Protein AF-A0A7W2U4A1-F1 (afdb_monomer_lite)

Radius of gyration: 17.38 Å; chains: 1; bounding box: 44×13×45 Å

Foldseek 3Di:
DVVVVVVVLVVVVVVLVVLLVVLLVQLVVLQVQLVVCVVVVVNVSSVVSNVSSVVSNVVSVVVVVVSD

pLDDT: mean 80.63, std 17.66, range [37.31, 98.56]

Secondary structure (DSSP, 8-state):
-HHHHHHHHHHHHHHHHHHHHHHHHHHHHHHHHHHHHHHTT-HHHHHHHHHHHHHHHHHHHHTGGGG-

Structure (mmCIF, N/CA/C/O backbone):
data_AF-A0A7W2U4A1-F1
#
_entry.id   AF-A0A7W2U4A1-F1
#
loop_
_atom_site.group_PDB
_atom_site.id
_atom_site.type_symbol
_atom_site.label_atom_id
_atom_site.label_alt_id
_atom_site.label_comp_id
_atom_site.label_asym_id
_atom_site.label_entity_id
_atom_site.label_seq_id
_atom_site.pdbx_PDB_ins_code
_atom_site.Cartn_x
_atom_site.Cartn_y
_atom_site.Cartn_z
_atom_site.occupancy
_atom_site.B_iso_or_equiv
_atom_site.auth_seq_id
_atom_site.auth_comp_id
_atom_site.auth_asym_id
_atom_site.auth_atom_id
_atom_site.pdbx_PDB_model_num
ATOM 1 N N . MET A 1 1 ? 32.747 -0.656 -29.036 1.00 57.03 1 MET A N 1
ATOM 2 C CA . MET A 1 1 ? 31.448 0.056 -28.987 1.00 57.03 1 MET A CA 1
ATOM 3 C C . MET A 1 1 ? 30.243 -0.853 -28.738 1.00 57.03 1 MET A C 1
ATOM 5 O O . MET A 1 1 ? 29.553 -0.609 -27.764 1.00 57.03 1 MET A O 1
ATOM 9 N N . ARG A 1 2 ? 29.980 -1.911 -29.526 1.00 68.25 2 ARG A N 1
ATOM 10 C CA . ARG A 1 2 ? 28.786 -2.779 -29.339 1.00 68.25 2 ARG A CA 1
ATOM 11 C C . ARG A 1 2 ? 28.698 -3.451 -27.952 1.00 68.25 2 ARG A C 1
ATOM 13 O O . ARG A 1 2 ? 27.629 -3.466 -27.361 1.00 68.25 2 ARG A O 1
ATOM 20 N N . LEU A 1 3 ? 29.824 -3.928 -27.407 1.00 66.12 3 LEU A N 1
ATOM 21 C CA . LEU A 1 3 ? 29.874 -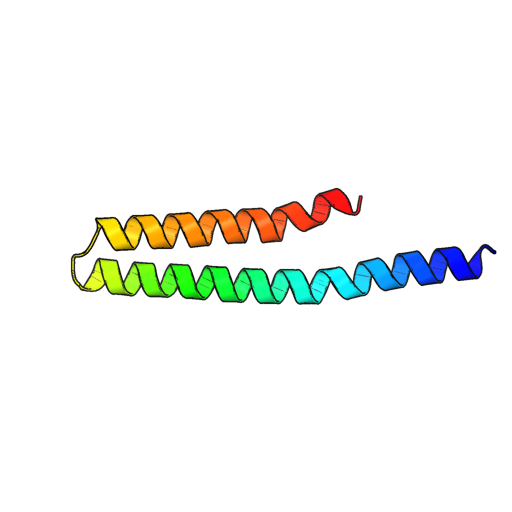4.599 -26.095 1.00 66.12 3 LEU A CA 1
ATOM 22 C C . LEU A 1 3 ? 29.604 -3.650 -24.909 1.00 66.12 3 LEU A C 1
ATOM 24 O O . LEU A 1 3 ? 28.982 -4.045 -23.931 1.00 66.12 3 LEU A O 1
ATOM 28 N N . GLN A 1 4 ? 30.023 -2.385 -25.019 1.00 67.94 4 GLN A N 1
ATOM 29 C CA . GLN A 1 4 ? 29.779 -1.364 -23.990 1.00 67.94 4 GLN A CA 1
ATOM 30 C C . GLN A 1 4 ? 28.294 -0.994 -23.901 1.00 67.94 4 GLN A C 1
ATOM 32 O O . GLN A 1 4 ? 27.773 -0.797 -22.810 1.00 67.94 4 GLN A O 1
ATOM 37 N N . ILE A 1 5 ? 27.608 -0.956 -25.047 1.00 72.31 5 ILE A N 1
ATOM 38 C CA . ILE A 1 5 ? 26.167 -0.685 -25.123 1.00 72.31 5 ILE A CA 1
ATOM 39 C C . ILE A 1 5 ? 25.376 -1.833 -24.480 1.00 72.31 5 ILE A C 1
ATOM 41 O O . ILE A 1 5 ? 24.476 -1.585 -23.687 1.00 72.31 5 ILE A O 1
ATOM 45 N N . ILE A 1 6 ? 25.761 -3.085 -24.750 1.00 76.06 6 ILE A N 1
ATOM 46 C CA . ILE A 1 6 ? 25.138 -4.268 -24.130 1.00 76.06 6 ILE A CA 1
ATOM 47 C C . ILE A 1 6 ? 25.339 -4.259 -22.605 1.00 76.06 6 ILE A C 1
ATOM 49 O O . ILE A 1 6 ? 24.402 -4.540 -21.862 1.00 76.06 6 ILE A O 1
ATOM 53 N N . GLY A 1 7 ? 26.533 -3.881 -22.135 1.00 76.69 7 GLY A N 1
ATOM 54 C CA . GLY A 1 7 ? 26.821 -3.757 -20.704 1.00 76.69 7 GLY A CA 1
ATOM 55 C C . GLY A 1 7 ? 25.965 -2.700 -19.997 1.00 76.69 7 GLY A C 1
ATOM 56 O O . GLY A 1 7 ? 25.473 -2.954 -18.902 1.00 76.69 7 GLY A O 1
ATOM 57 N N . LEU A 1 8 ? 25.735 -1.546 -20.632 1.00 71.81 8 LEU A N 1
ATOM 58 C CA . LEU A 1 8 ? 24.873 -0.481 -20.100 1.00 71.81 8 LEU A CA 1
ATOM 59 C C . LEU A 1 8 ? 23.403 -0.906 -19.997 1.00 71.81 8 LEU A C 1
ATOM 61 O O . LEU A 1 8 ? 22.762 -0.640 -18.983 1.00 71.81 8 LEU A O 1
ATOM 65 N N . ILE A 1 9 ? 22.895 -1.606 -21.013 1.00 69.81 9 ILE A N 1
ATOM 66 C CA . ILE A 1 9 ? 21.525 -2.136 -21.019 1.00 69.81 9 ILE A CA 1
ATOM 67 C C . ILE A 1 9 ? 21.344 -3.131 -19.867 1.00 69.81 9 ILE A C 1
ATOM 69 O O . ILE A 1 9 ? 20.393 -3.019 -19.098 1.00 69.81 9 ILE A O 1
ATOM 73 N N . LEU A 1 10 ? 22.291 -4.058 -19.689 1.00 67.06 10 LEU A N 1
ATOM 74 C CA . LEU A 1 10 ? 22.251 -5.038 -18.601 1.00 67.06 10 LEU A CA 1
ATOM 75 C C . LEU A 1 10 ? 22.243 -4.362 -17.219 1.00 67.06 10 LEU A C 1
ATOM 77 O O . LEU A 1 10 ? 21.529 -4.796 -16.320 1.00 67.06 10 LEU A O 1
ATOM 81 N N . LEU A 1 11 ? 23.008 -3.280 -17.054 1.00 64.25 11 LEU A N 1
ATOM 82 C CA . LEU A 1 11 ?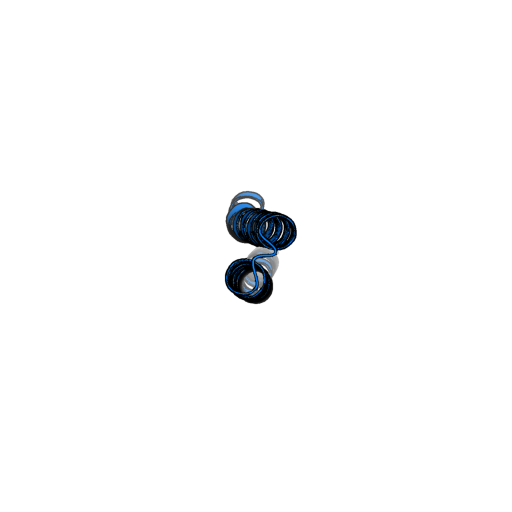 23.113 -2.557 -15.788 1.00 64.25 11 LEU A CA 1
ATOM 83 C C . LEU A 1 11 ? 21.798 -1.854 -15.409 1.00 64.25 11 LEU A C 1
ATOM 85 O O . LEU A 1 11 ? 21.425 -1.873 -14.237 1.00 64.25 11 LEU A O 1
ATOM 89 N N . MET A 1 12 ? 21.054 -1.331 -16.392 1.00 61.84 12 MET A N 1
ATOM 90 C CA . MET A 1 12 ? 19.716 -0.762 -16.169 1.00 61.84 12 MET A CA 1
ATOM 91 C C . MET A 1 12 ? 18.697 -1.814 -15.708 1.00 61.84 12 MET A C 1
ATOM 93 O O . MET A 1 12 ? 17.902 -1.538 -14.806 1.00 61.84 12 MET A O 1
ATOM 97 N N . PHE A 1 13 ? 18.748 -3.033 -16.259 1.00 61.41 13 PHE A N 1
ATOM 98 C CA . PHE A 1 13 ? 17.856 -4.124 -15.845 1.00 61.41 13 PHE A CA 1
ATOM 99 C C . PHE A 1 13 ? 18.077 -4.556 -14.388 1.00 61.41 13 PHE A C 1
ATOM 101 O O . PHE A 1 13 ? 17.117 -4.865 -13.685 1.00 61.41 13 PHE A O 1
ATOM 108 N N . ILE A 1 14 ? 19.322 -4.542 -13.902 1.00 60.72 14 ILE A N 1
ATOM 109 C CA . ILE A 1 14 ? 19.646 -4.997 -12.540 1.00 60.72 14 ILE A CA 1
ATOM 110 C C . ILE A 1 14 ? 19.182 -3.972 -11.490 1.00 60.72 14 ILE A C 1
ATOM 112 O O . ILE A 1 14 ? 18.714 -4.350 -10.416 1.00 60.72 14 ILE A O 1
ATOM 116 N N . THR A 1 15 ? 19.244 -2.673 -11.801 1.00 58.16 15 THR A N 1
ATOM 117 C CA . THR A 1 15 ? 18.809 -1.610 -10.878 1.00 58.16 15 THR A CA 1
ATOM 118 C C . THR A 1 15 ? 17.288 -1.514 -10.704 1.00 58.16 15 THR A C 1
ATOM 120 O O . THR A 1 15 ? 16.828 -1.038 -9.666 1.00 58.16 15 THR A O 1
ATOM 123 N N . GLY A 1 16 ? 16.494 -2.005 -11.663 1.00 57.19 16 GLY A N 1
ATOM 124 C CA . GLY A 1 16 ? 15.025 -1.970 -11.590 1.00 57.19 16 GLY A CA 1
ATOM 125 C C . GLY A 1 16 ? 14.415 -2.899 -10.528 1.00 57.19 16 GLY A C 1
ATOM 126 O O . GLY A 1 16 ? 13.369 -2.587 -9.952 1.00 57.19 16 GLY A O 1
ATOM 127 N N . CYS A 1 17 ? 15.083 -4.011 -10.202 1.00 60.69 17 CYS A N 1
ATOM 128 C CA . CYS A 1 17 ? 14.565 -4.996 -9.245 1.00 60.69 17 CYS A CA 1
ATOM 129 C C . CYS A 1 17 ? 14.560 -4.498 -7.790 1.00 60.69 17 CYS A C 1
ATOM 131 O O . CYS A 1 17 ? 13.578 -4.716 -7.081 1.00 60.69 17 CYS A O 1
ATOM 133 N N . SER A 1 18 ? 15.611 -3.800 -7.337 1.00 60.72 18 SER A N 1
ATOM 134 C CA . SER A 1 18 ? 15.670 -3.298 -5.950 1.00 60.72 18 SER A CA 1
ATOM 135 C C . SER A 1 18 ? 14.582 -2.258 -5.690 1.00 60.72 18 SER A C 1
ATOM 137 O O . SER A 1 18 ? 13.872 -2.344 -4.692 1.00 60.72 18 SER A O 1
ATOM 139 N N . SER A 1 19 ? 14.386 -1.328 -6.633 1.00 67.69 19 SER A N 1
ATOM 140 C CA . SER A 1 19 ? 13.400 -0.254 -6.482 1.00 67.69 19 SER A CA 1
ATOM 141 C C . SER A 1 19 ? 11.967 -0.782 -6.390 1.00 67.69 19 SER A C 1
ATOM 143 O O . SER A 1 19 ? 11.151 -0.207 -5.675 1.00 67.69 19 SER A O 1
ATOM 145 N N . THR A 1 20 ? 11.657 -1.880 -7.082 1.00 72.12 20 THR A N 1
ATOM 146 C CA . THR A 1 20 ? 10.328 -2.509 -7.031 1.00 72.12 20 THR A CA 1
ATOM 147 C C . THR A 1 20 ? 10.085 -3.186 -5.679 1.00 72.12 20 THR A C 1
ATOM 149 O O . THR A 1 20 ? 8.995 -3.075 -5.119 1.00 72.12 20 THR A O 1
ATOM 152 N N . SER A 1 21 ? 11.109 -3.831 -5.107 1.00 79.88 21 SER A N 1
ATOM 153 C CA . SER A 1 21 ? 11.016 -4.477 -3.791 1.00 79.88 21 SER A CA 1
ATOM 154 C C . SER A 1 21 ? 10.793 -3.472 -2.657 1.00 79.88 21 SER A C 1
ATOM 156 O O . SER A 1 21 ? 9.996 -3.734 -1.754 1.00 79.88 21 SER A O 1
ATOM 158 N N . ASP A 1 22 ? 11.472 -2.324 -2.696 1.00 85.19 22 ASP A N 1
ATOM 159 C CA . ASP A 1 22 ? 11.293 -1.260 -1.701 1.00 85.19 22 ASP A CA 1
ATOM 160 C C . ASP A 1 22 ? 9.897 -0.626 -1.790 1.00 85.19 22 ASP A C 1
ATOM 162 O O . ASP A 1 22 ? 9.251 -0.388 -0.765 1.00 85.19 22 ASP A O 1
ATOM 166 N N . LEU A 1 23 ? 9.387 -0.416 -3.010 1.00 87.31 23 LEU A N 1
ATOM 167 C CA . LEU A 1 23 ? 8.022 0.066 -3.227 1.00 87.31 23 LEU A CA 1
ATOM 168 C C . LEU A 1 23 ? 6.985 -0.934 -2.700 1.00 87.31 23 LEU A C 1
ATOM 170 O O . LEU A 1 23 ? 6.077 -0.528 -1.980 1.00 87.31 23 LEU A O 1
ATOM 174 N N . ASN A 1 24 ? 7.149 -2.233 -2.969 1.00 86.94 24 ASN A N 1
ATOM 175 C CA . ASN A 1 24 ? 6.241 -3.263 -2.454 1.00 86.94 24 ASN A CA 1
ATOM 176 C C . ASN A 1 24 ? 6.189 -3.263 -0.917 1.00 86.94 24 ASN A C 1
ATOM 178 O O . ASN A 1 24 ? 5.113 -3.248 -0.324 1.00 86.94 24 ASN A O 1
ATOM 182 N N . LYS A 1 25 ? 7.353 -3.194 -0.262 1.00 91.31 25 LYS A N 1
ATOM 183 C CA . LYS A 1 25 ? 7.439 -3.139 1.203 1.00 91.31 25 LYS A CA 1
ATOM 184 C C . LYS A 1 25 ? 6.777 -1.886 1.784 1.00 91.31 25 LYS A C 1
ATOM 186 O O . LYS A 1 25 ? 6.152 -1.948 2.841 1.00 91.31 25 LYS A O 1
ATOM 191 N N . SER A 1 26 ? 6.913 -0.750 1.104 1.00 92.31 26 SER A N 1
ATOM 192 C CA . SER A 1 26 ? 6.246 0.494 1.492 1.00 92.31 26 SER A CA 1
ATOM 193 C C . SER A 1 26 ? 4.722 0.381 1.362 1.00 92.31 26 SER A C 1
ATOM 195 O O . SER A 1 26 ? 3.993 0.737 2.288 1.00 92.31 26 SER A O 1
ATOM 197 N N . ALA A 1 27 ? 4.230 -0.197 0.262 1.00 93.06 27 ALA A N 1
ATOM 198 C CA . ALA A 1 27 ? 2.803 -0.433 0.059 1.00 93.06 27 ALA A CA 1
ATOM 199 C C . ALA A 1 27 ? 2.208 -1.368 1.128 1.00 93.06 27 ALA A C 1
ATOM 201 O O . ALA A 1 27 ? 1.151 -1.076 1.685 1.00 93.06 27 ALA A O 1
ATOM 202 N N . GLU A 1 28 ? 2.915 -2.444 1.486 1.00 94.56 28 GLU A N 1
ATOM 203 C CA . GLU A 1 28 ? 2.515 -3.346 2.575 1.00 94.56 28 GLU A CA 1
ATOM 204 C C . GLU A 1 28 ? 2.433 -2.631 3.930 1.00 94.56 28 GLU A C 1
ATOM 206 O O . GLU A 1 28 ? 1.518 -2.888 4.715 1.00 94.56 28 GLU A O 1
ATOM 211 N N . MET A 1 29 ? 3.365 -1.714 4.211 1.00 96.75 29 MET A N 1
ATOM 212 C CA . MET A 1 29 ? 3.347 -0.934 5.449 1.00 96.75 29 MET A CA 1
ATOM 213 C C . MET A 1 29 ? 2.094 -0.058 5.538 1.00 96.75 29 MET A C 1
ATOM 215 O O . MET A 1 29 ? 1.426 -0.067 6.573 1.00 96.75 29 MET A O 1
ATOM 219 N N . HIS A 1 30 ? 1.747 0.631 4.450 1.00 97.75 30 HIS A N 1
ATOM 220 C CA . HIS A 1 30 ? 0.513 1.408 4.354 1.00 97.75 30 HIS A CA 1
ATOM 221 C C . HIS A 1 30 ? -0.732 0.519 4.493 1.00 97.75 30 HIS A C 1
ATOM 223 O O . HIS A 1 30 ? -1.624 0.835 5.273 1.00 97.75 30 HIS A O 1
ATOM 229 N N . SER A 1 31 ? -0.775 -0.647 3.839 1.00 97.50 31 SER A N 1
ATOM 230 C CA . SER A 1 31 ? -1.895 -1.590 3.999 1.00 97.50 31 SER A CA 1
ATOM 231 C C . SER A 1 31 ? -2.086 -2.004 5.460 1.00 97.50 31 SER A C 1
ATOM 233 O O . SER A 1 31 ? -3.198 -1.961 5.981 1.00 97.50 31 SER A O 1
ATOM 235 N N . LYS A 1 32 ? -0.994 -2.339 6.156 1.00 97.88 32 LYS A N 1
ATOM 236 C CA . LYS A 1 32 ? -1.041 -2.748 7.564 1.00 97.88 32 LYS A CA 1
ATOM 237 C C . LYS A 1 32 ? -1.454 -1.605 8.497 1.00 97.88 32 LYS A C 1
ATOM 239 O O . LYS A 1 32 ? -2.145 -1.844 9.487 1.00 97.88 32 LYS A O 1
ATOM 244 N N . ALA A 1 33 ? -1.030 -0.376 8.204 1.00 98.00 33 ALA A N 1
ATOM 245 C CA . ALA A 1 33 ? -1.493 0.809 8.920 1.00 98.00 33 ALA A CA 1
ATOM 246 C C . ALA A 1 33 ? -3.000 1.027 8.704 1.00 98.00 33 ALA A C 1
ATOM 248 O O . ALA A 1 33 ? -3.723 1.292 9.664 1.00 98.00 33 ALA A O 1
ATOM 249 N N . GLY A 1 34 ? -3.483 0.822 7.476 1.00 98.25 34 GLY A N 1
ATOM 250 C CA . GLY A 1 34 ? -4.904 0.841 7.144 1.00 98.25 34 GLY A CA 1
ATOM 251 C C . GLY A 1 34 ? -5.711 -0.152 7.978 1.00 98.25 34 GLY A C 1
ATOM 252 O O . GLY A 1 34 ? -6.677 0.243 8.632 1.00 98.25 34 GLY A O 1
ATOM 253 N N . ASP A 1 35 ? -5.253 -1.405 8.047 1.00 98.44 35 ASP A N 1
ATOM 254 C CA . ASP A 1 35 ? -5.896 -2.463 8.839 1.00 98.44 35 ASP A CA 1
ATOM 255 C C . ASP A 1 35 ? -5.947 -2.106 10.328 1.00 98.44 35 ASP A C 1
ATOM 257 O O . ASP A 1 35 ? -6.965 -2.304 10.995 1.00 98.44 35 ASP A O 1
ATOM 261 N N . TYR A 1 36 ? -4.860 -1.531 10.854 1.00 98.31 36 TYR A N 1
ATOM 262 C CA . TYR A 1 36 ? -4.808 -1.049 12.230 1.00 98.31 36 TYR A CA 1
ATOM 263 C C . TYR A 1 36 ? -5.848 0.049 12.480 1.00 98.31 36 TYR A C 1
ATOM 265 O O . TYR A 1 36 ? -6.637 -0.055 13.421 1.00 98.31 36 TYR A O 1
ATOM 273 N N . TYR A 1 37 ? -5.889 1.076 11.627 1.00 98.56 37 TYR A N 1
ATOM 274 C CA . TYR A 1 37 ? -6.844 2.174 11.760 1.00 98.56 37 TYR A CA 1
ATOM 275 C C . TYR A 1 37 ? -8.290 1.705 11.614 1.00 98.56 37 TYR A C 1
ATOM 277 O O . TYR A 1 37 ? -9.160 2.165 12.356 1.00 98.56 37 TYR A O 1
ATOM 285 N N . GLN A 1 38 ? -8.551 0.753 10.720 1.00 98.31 38 GLN A N 1
ATOM 286 C CA . GLN A 1 38 ? -9.871 0.159 10.559 1.00 98.31 38 GLN A CA 1
ATOM 287 C C . GLN A 1 38 ? -10.288 -0.602 11.822 1.00 98.31 38 GLN A C 1
ATOM 289 O O . GLN A 1 38 ? -11.408 -0.424 12.302 1.00 98.31 38 GLN A O 1
ATOM 294 N N . ALA A 1 39 ? -9.381 -1.390 12.405 1.00 98.19 39 ALA A N 1
ATOM 295 C CA . ALA A 1 39 ? -9.645 -2.162 13.617 1.00 98.19 39 ALA A CA 1
ATOM 296 C C . ALA A 1 39 ? -9.964 -1.280 14.837 1.00 98.19 39 ALA A C 1
ATOM 298 O O . ALA A 1 39 ? -10.780 -1.669 15.672 1.00 98.19 39 ALA A O 1
ATOM 299 N N . ILE A 1 40 ? -9.376 -0.082 14.930 1.00 98.12 40 ILE A N 1
ATOM 300 C CA . ILE A 1 40 ? -9.679 0.890 15.998 1.00 98.12 40 ILE A CA 1
ATOM 301 C C . ILE A 1 40 ? -10.824 1.857 15.643 1.00 98.12 40 ILE A C 1
ATOM 303 O O . ILE A 1 40 ? -11.062 2.827 16.362 1.00 98.12 40 ILE A O 1
ATOM 307 N N . GLY A 1 41 ? -11.539 1.616 14.538 1.00 98.00 41 GLY A N 1
ATOM 308 C CA . GLY A 1 41 ? -12.698 2.406 14.109 1.00 98.00 41 GLY A CA 1
ATOM 309 C C . GLY A 1 41 ? -12.360 3.748 13.451 1.00 98.00 41 GLY A C 1
ATOM 310 O O . GLY A 1 41 ? -13.260 4.528 13.133 1.00 98.00 41 GLY A O 1
ATOM 311 N N . GLN A 1 42 ? -11.082 4.029 13.195 1.00 98.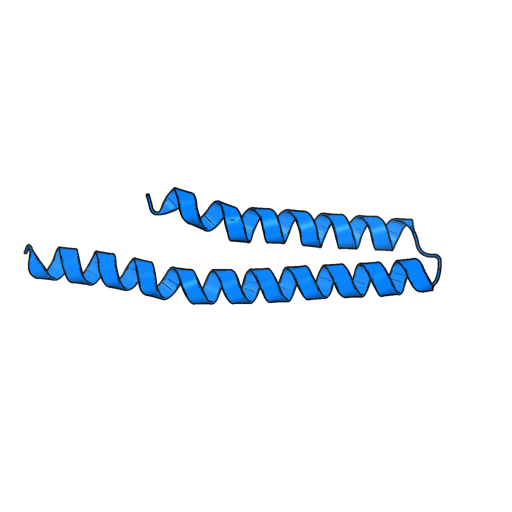31 42 GLN A N 1
ATOM 312 C CA . GLN A 1 42 ? -10.615 5.220 12.484 1.00 98.31 42 GLN A CA 1
ATOM 313 C C . GLN A 1 42 ? -10.695 5.019 10.964 1.00 98.31 42 GLN A C 1
ATOM 315 O O . GLN A 1 42 ? -9.702 5.062 10.243 1.00 98.31 42 GLN A O 1
ATOM 320 N N . ASN A 1 43 ? -11.917 4.837 10.458 1.00 96.50 43 ASN A N 1
ATOM 321 C CA . ASN A 1 43 ? -12.180 4.499 9.053 1.00 96.50 43 ASN A CA 1
ATOM 322 C C . ASN A 1 43 ? -11.634 5.525 8.045 1.00 96.50 43 ASN A C 1
ATOM 324 O O . ASN A 1 43 ? -11.299 5.161 6.919 1.00 96.50 43 ASN A O 1
ATOM 328 N N . HIS A 1 44 ? -11.556 6.806 8.423 1.00 97.81 44 HIS A N 1
ATOM 329 C CA . HIS A 1 44 ? -11.002 7.839 7.548 1.00 97.81 44 HIS A CA 1
ATOM 330 C C . HIS A 1 44 ? -9.491 7.668 7.360 1.00 97.81 44 HIS A C 1
ATOM 332 O O . HIS A 1 44 ? -9.046 7.558 6.222 1.00 97.81 44 HIS A O 1
ATOM 338 N N . ALA A 1 45 ? -8.741 7.538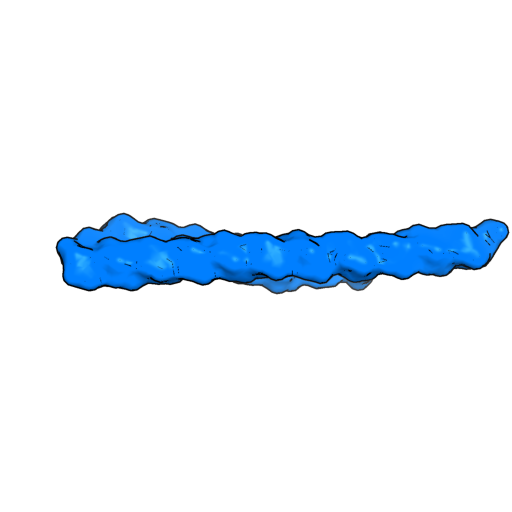 8.460 1.00 97.94 45 ALA A N 1
ATOM 339 C CA . ALA A 1 45 ? -7.305 7.273 8.422 1.00 97.94 45 ALA A CA 1
ATOM 340 C C . ALA A 1 45 ? -7.005 5.950 7.701 1.00 97.94 45 ALA A C 1
ATOM 342 O O . ALA A 1 45 ? -6.133 5.897 6.843 1.00 97.94 45 ALA A O 1
ATOM 343 N N . ALA A 1 46 ? -7.806 4.906 7.950 1.00 98.31 46 ALA A N 1
ATOM 344 C CA . ALA A 1 46 ? -7.675 3.636 7.242 1.00 98.31 46 ALA A CA 1
ATOM 345 C C . ALA A 1 46 ? -7.774 3.804 5.719 1.00 98.31 46 ALA A C 1
ATOM 347 O O . ALA A 1 46 ? -6.958 3.282 4.964 1.00 98.31 46 ALA A O 1
ATOM 348 N N . ARG A 1 47 ? -8.762 4.581 5.262 1.00 98.31 47 ARG A N 1
ATOM 349 C CA . ARG A 1 47 ? -8.965 4.857 3.840 1.00 98.31 47 ARG A CA 1
ATOM 350 C C . ARG A 1 47 ? -7.807 5.641 3.228 1.00 98.31 47 ARG A C 1
ATOM 352 O O . ARG A 1 47 ? -7.442 5.350 2.093 1.00 98.31 47 ARG A O 1
ATOM 359 N N . GLU A 1 48 ? -7.248 6.611 3.943 1.00 98.25 48 GLU A N 1
ATOM 360 C CA . GLU A 1 48 ? -6.069 7.350 3.481 1.00 98.25 48 GLU A CA 1
ATOM 361 C C . GLU A 1 48 ? -4.862 6.420 3.324 1.00 98.25 48 GLU A C 1
ATOM 363 O O . GLU A 1 48 ? -4.210 6.437 2.281 1.00 98.25 48 GLU A O 1
ATOM 368 N N . GLU A 1 49 ? -4.618 5.545 4.298 1.00 98.12 49 GLU A N 1
ATOM 369 C CA . GLU A 1 49 ? -3.531 4.565 4.243 1.00 98.12 49 GLU A CA 1
ATOM 370 C C . GLU A 1 49 ? -3.690 3.586 3.070 1.00 98.12 49 GLU A C 1
ATOM 372 O O . GLU A 1 49 ? -2.758 3.398 2.285 1.00 98.12 49 GLU A O 1
ATOM 377 N N . TYR A 1 50 ? -4.888 3.034 2.858 1.00 97.81 50 TYR A N 1
ATOM 378 C CA . TYR A 1 50 ? -5.145 2.167 1.704 1.00 97.81 50 TYR A CA 1
ATOM 379 C C . TYR A 1 50 ? -4.945 2.889 0.365 1.00 97.81 50 TYR A C 1
ATOM 381 O O . TYR A 1 50 ? -4.384 2.314 -0.564 1.00 97.81 50 TYR A O 1
ATOM 389 N N . GLN A 1 51 ? -5.334 4.164 0.261 1.00 97.50 51 GLN A N 1
ATOM 390 C CA . GLN A 1 51 ? -5.083 4.963 -0.944 1.00 97.50 51 GLN A CA 1
ATOM 391 C C . GLN A 1 51 ? -3.590 5.189 -1.200 1.00 97.50 51 GLN A C 1
ATOM 393 O O . GLN A 1 51 ? -3.174 5.309 -2.353 1.00 97.50 51 GLN A O 1
ATOM 398 N N . GLN A 1 52 ? -2.774 5.283 -0.152 1.00 96.62 52 GLN A N 1
ATOM 399 C CA . GLN A 1 52 ? -1.327 5.410 -0.305 1.00 96.62 52 GLN A CA 1
ATOM 400 C C . GLN A 1 52 ? -0.700 4.086 -0.742 1.00 96.62 52 GLN A C 1
ATOM 402 O O . GLN A 1 52 ? 0.135 4.106 -1.647 1.00 96.62 52 GLN A O 1
ATOM 407 N N . ALA A 1 53 ? -1.143 2.956 -0.181 1.00 94.81 53 ALA A N 1
ATOM 408 C CA . ALA A 1 53 ? -0.728 1.627 -0.629 1.00 94.81 53 ALA A CA 1
ATOM 409 C C . ALA A 1 53 ? -1.007 1.430 -2.129 1.00 94.81 53 ALA A C 1
ATOM 411 O O . ALA A 1 53 ? -0.101 1.072 -2.880 1.00 94.81 53 ALA A O 1
ATOM 412 N N . ASP A 1 54 ? -2.218 1.769 -2.577 1.00 94.12 54 ASP A N 1
ATOM 413 C CA . ASP A 1 54 ? -2.654 1.661 -3.975 1.00 94.12 54 ASP A CA 1
ATOM 414 C C . ASP A 1 54 ? -1.769 2.487 -4.928 1.00 94.12 54 ASP A C 1
ATOM 416 O O . ASP A 1 54 ? -1.175 1.958 -5.865 1.00 94.12 54 ASP A O 1
ATOM 420 N N . LYS A 1 55 ? -1.519 3.765 -4.604 1.00 91.44 55 LYS A N 1
ATOM 421 C CA . LYS A 1 55 ? -0.610 4.632 -5.386 1.00 91.44 55 LYS A CA 1
ATOM 422 C C . LYS A 1 55 ? 0.828 4.116 -5.455 1.00 91.44 55 LYS A C 1
ATOM 424 O O . LYS A 1 55 ? 1.583 4.505 -6.352 1.00 91.44 55 LYS A O 1
ATOM 429 N N . ILE A 1 56 ? 1.278 3.364 -4.453 1.00 88.69 56 ILE A N 1
ATOM 430 C CA . ILE A 1 56 ? 2.635 2.810 -4.417 1.00 88.69 56 ILE A CA 1
ATOM 431 C C . ILE A 1 56 ? 2.693 1.522 -5.238 1.00 88.69 56 ILE A C 1
ATOM 433 O O . ILE A 1 56 ? 3.642 1.363 -6.004 1.00 88.69 56 ILE A O 1
ATOM 437 N N . PHE A 1 57 ? 1.672 0.665 -5.160 1.00 85.06 57 PHE A N 1
ATOM 438 C CA . PHE A 1 57 ? 1.534 -0.484 -6.055 1.00 85.06 57 PHE A CA 1
ATOM 439 C C . PHE A 1 57 ? 1.455 -0.052 -7.517 1.00 85.06 57 PHE A C 1
ATOM 441 O O . PHE A 1 57 ? 2.172 -0.599 -8.355 1.00 85.06 57 PHE A O 1
ATOM 448 N N . A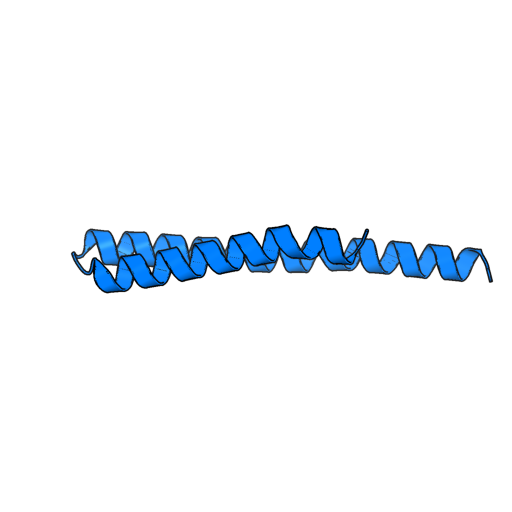SP A 1 58 ? 0.675 0.981 -7.826 1.00 84.06 58 ASP A N 1
ATOM 449 C CA . ASP A 1 58 ? 0.614 1.546 -9.172 1.00 84.06 58 ASP A CA 1
ATOM 450 C C . ASP A 1 58 ? 1.981 2.030 -9.637 1.00 84.06 58 ASP A C 1
ATOM 452 O O . ASP A 1 58 ? 2.385 1.753 -10.764 1.00 84.06 58 ASP A O 1
ATOM 456 N N . ARG A 1 59 ? 2.739 2.717 -8.775 1.00 79.94 59 ARG A N 1
ATOM 457 C CA . ARG A 1 59 ? 4.101 3.140 -9.114 1.00 79.94 59 ARG A CA 1
ATOM 458 C C . ARG A 1 59 ? 5.030 1.958 -9.337 1.00 79.94 59 ARG A C 1
ATOM 460 O O . ARG A 1 59 ? 5.754 1.987 -10.321 1.00 79.94 59 ARG A O 1
ATOM 467 N N . ALA A 1 60 ? 4.983 0.930 -8.492 1.00 76.25 60 ALA A N 1
ATOM 468 C CA . ALA A 1 60 ? 5.792 -0.279 -8.643 1.00 76.25 60 ALA A CA 1
ATOM 469 C C . ALA A 1 60 ? 5.527 -0.982 -9.986 1.00 76.25 60 ALA A C 1
ATOM 471 O O . ALA A 1 60 ? 6.470 -1.385 -10.663 1.00 76.25 60 ALA A O 1
ATOM 472 N N . ASN A 1 61 ? 4.263 -1.052 -10.412 1.00 69.06 61 ASN A N 1
ATOM 473 C CA . ASN A 1 61 ? 3.877 -1.634 -11.698 1.00 69.06 61 ASN A CA 1
ATOM 474 C C . ASN A 1 61 ? 4.216 -0.720 -12.895 1.00 69.06 61 ASN A C 1
ATOM 476 O O . ASN A 1 61 ? 4.634 -1.203 -13.946 1.00 69.06 61 ASN A O 1
ATOM 480 N N . ASN A 1 62 ? 4.103 0.603 -12.736 1.00 63.81 62 ASN A N 1
ATOM 481 C CA . ASN A 1 62 ? 4.388 1.593 -13.782 1.00 63.81 62 ASN A CA 1
ATOM 482 C C . ASN A 1 62 ? 5.877 1.970 -13.931 1.00 63.81 62 ASN A C 1
ATOM 484 O O . ASN A 1 62 ? 6.199 2.795 -14.786 1.00 63.81 62 ASN A O 1
ATOM 488 N N . VAL A 1 63 ? 6.810 1.365 -13.183 1.00 56.66 63 VAL A N 1
ATOM 489 C CA . VAL A 1 63 ? 8.253 1.469 -13.507 1.00 56.66 63 VAL A CA 1
ATOM 490 C C . VAL A 1 63 ? 8.617 0.593 -14.717 1.00 56.66 63 VAL A C 1
ATOM 492 O O . VAL A 1 63 ? 9.561 0.894 -15.442 1.00 56.66 63 VAL A O 1
ATOM 495 N N . PHE A 1 64 ? 7.839 -0.458 -14.993 1.00 48.47 64 PHE A N 1
ATOM 496 C CA . PHE A 1 64 ? 8.087 -1.392 -16.095 1.00 48.47 64 PHE A CA 1
ATOM 497 C C . PHE A 1 64 ? 8.011 -0.784 -17.523 1.00 48.47 64 PHE A C 1
ATOM 499 O O . PHE A 1 64 ? 8.878 -1.100 -18.335 1.00 48.47 64 PHE A O 1
ATOM 506 N N . PRO A 1 65 ? 7.055 0.106 -17.873 1.00 46.22 65 PRO A N 1
ATOM 507 C CA . PRO A 1 65 ? 6.919 0.644 -19.231 1.00 46.22 65 PRO A CA 1
ATOM 508 C C . PRO A 1 65 ? 7.880 1.792 -19.583 1.00 46.22 65 PRO A C 1
ATOM 510 O O . PRO A 1 65 ? 7.932 2.182 -20.742 1.00 46.22 65 PRO A O 1
ATOM 513 N N . LEU A 1 66 ? 8.659 2.336 -18.638 1.00 44.66 66 LEU A N 1
ATOM 514 C CA . LEU A 1 66 ? 9.726 3.307 -18.954 1.00 44.66 66 LEU A CA 1
ATOM 515 C C . LEU A 1 66 ? 11.018 2.637 -19.460 1.00 44.66 66 LEU A C 1
ATOM 517 O O . LEU A 1 66 ? 11.977 3.328 -19.801 1.00 44.66 66 LEU A O 1
ATOM 521 N N . LEU A 1 67 ? 11.044 1.301 -19.484 1.00 44.59 67 LEU A N 1
ATOM 522 C CA . LEU A 1 67 ? 12.186 0.465 -19.865 1.00 44.59 67 LEU A CA 1
ATOM 523 C C . LEU A 1 67 ? 11.926 -0.375 -21.137 1.00 44.59 67 LEU A C 1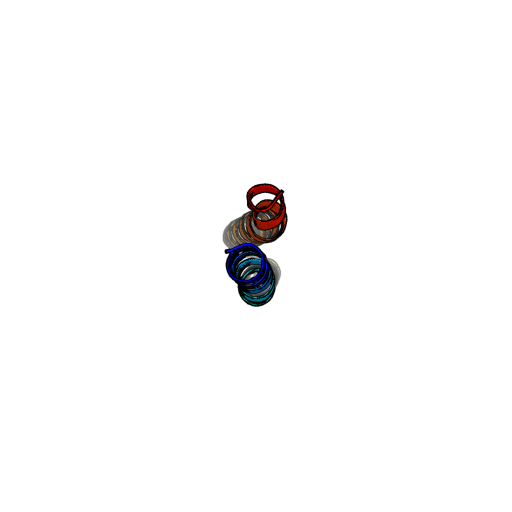
ATOM 525 O O . LEU A 1 67 ? 12.804 -1.146 -21.526 1.00 44.59 67 LEU A O 1
ATOM 529 N N . VAL A 1 68 ? 10.751 -0.230 -21.773 1.00 37.31 68 VAL A N 1
ATOM 530 C CA . VAL A 1 68 ? 10.380 -0.838 -23.073 1.00 37.31 68 VAL A CA 1
ATOM 531 C C . VAL A 1 68 ? 10.488 0.180 -24.199 1.00 37.31 68 VAL A C 1
ATOM 533 O O . VAL A 1 68 ? 9.978 1.307 -24.024 1.00 37.31 68 VAL A O 1
#

Sequence (68 aa):
MRLQIIGLILLMFITGCSSTSDLNKSAEMHSKAGDYYQAIGQNHAAREEYQQADKIFDRANNVFPLLV